Protein AF-A0A943JSL1-F1 (afdb_monomer)

Secondary structure (DSSP, 8-state):
------GGGS-S-PPBPPPB--BPP----EEEEEE----TT-----TTEEE-SSS--EEEEETTEEEEEEEEEEEGGGT---BPPPB--BPPP----PPP--PPP-----------

Nearest PDB structures (foldseek):
  3v6f-assembly4_H  TM=2.824E-01  e=6.959E+00  Mus musculus
  5ikc-assembly1_B  TM=2.446E-01  e=5.862E+00  Mus musculus
  2r0z-assembly1_H  TM=2.324E-01  e=4.663E+00  Mus musculus

Foldseek 3Di:
DDFDDDLQQAAQDKDWDDWDWAFPPLPWDKDKDWDDFDDPPDDADDQQKHWDPPDDFPWDQDPVGTTTITMIMGTNSSHPHDIHPIDTDIDHGRHNNDHRDPDDDDDDDDDDDDPD

Solvent-accessible surface area (backbone atoms only — not comparable to full-atom values): 7606 Å² total; per-residue (Å²): 134,89,84,77,90,50,56,48,53,29,54,65,48,61,49,76,45,81,68,46,62,53,67,59,74,89,67,76,51,68,48,76,47,87,37,74,70,75,58,98,86,62,82,78,67,59,72,34,36,37,77,50,83,81,66,78,66,52,74,45,75,55,101,89,48,78,45,40,48,45,38,39,31,38,34,39,55,68,60,67,72,62,66,45,74,74,44,65,56,61,51,69,63,60,28,69,50,43,82,77,85,77,77,67,94,80,83,91,78,90,84,84,83,86,90,127

Sequence (116 aa):
MSKTISQANLPNIKLTVDSFSLGRGNMDIIGIFPSGQKSDDYIQPSGAFAWRKDVAKLGFTNTQGSYTETSMLFTASKSWTGTTNSVSPQTNVLGNGQALDITPAYYTTHIWLRTS

Radius of gyration: 36.67 Å; Cα contacts (8 Å, |Δi|>4): 164; chains: 1; bounding box: 94×22×93 Å

pLDDT: mean 80.05, std 12.11, range [55.97, 96.38]

Mean predicted aligned error: 13.46 Å

Structure (mmCIF, N/CA/C/O backbone):
data_AF-A0A943JSL1-F1
#
_entry.id   AF-A0A943JSL1-F1
#
loop_
_atom_site.group_PDB
_atom_site.id
_atom_site.type_symbol
_atom_site.label_atom_id
_atom_site.label_alt_id
_atom_site.label_comp_id
_atom_site.label_asym_id
_atom_site.label_entity_id
_atom_site.label_seq_id
_atom_site.pdbx_PDB_ins_code
_atom_site.Cartn_x
_atom_site.Cartn_y
_atom_site.Cartn_z
_atom_site.occupancy
_atom_site.B_iso_or_equiv
_atom_site.auth_seq_id
_atom_site.auth_comp_id
_atom_site.auth_asym_id
_atom_site.auth_atom_id
_atom_site.pdbx_PDB_model_num
ATOM 1 N N . MET A 1 1 ? -10.750 9.178 39.490 1.00 69.38 1 MET A N 1
ATOM 2 C CA . MET A 1 1 ? -9.711 8.205 39.089 1.00 69.38 1 MET A CA 1
ATOM 3 C C . MET A 1 1 ? -9.783 8.089 37.572 1.00 69.38 1 MET A C 1
ATOM 5 O O . MET A 1 1 ? -10.857 7.767 37.081 1.00 69.38 1 MET A O 1
ATOM 9 N N . SER A 1 2 ? -8.739 8.462 36.827 1.00 81.44 2 SER A N 1
ATOM 10 C CA . SER A 1 2 ? -8.749 8.328 35.364 1.00 81.44 2 SER A CA 1
ATOM 11 C C . SER A 1 2 ? -8.416 6.887 34.978 1.00 81.44 2 SER A C 1
ATOM 13 O O . SER A 1 2 ? -7.490 6.290 35.524 1.00 81.44 2 SER A O 1
ATOM 15 N N . LYS A 1 3 ? -9.193 6.315 34.058 1.00 87.06 3 LYS A N 1
ATOM 16 C CA . LYS A 1 3 ? -8.874 5.042 33.407 1.00 87.06 3 LYS A CA 1
ATOM 17 C C . LYS A 1 3 ? -8.214 5.384 32.071 1.00 87.06 3 LYS A C 1
ATOM 19 O O . LYS A 1 3 ? -8.777 6.161 31.302 1.00 87.06 3 LYS A O 1
ATOM 24 N N . THR A 1 4 ? -7.029 4.842 31.817 1.00 90.81 4 THR A N 1
ATOM 25 C CA . THR A 1 4 ? -6.250 5.140 30.607 1.00 90.81 4 THR A CA 1
ATOM 26 C C . THR A 1 4 ? -6.187 3.905 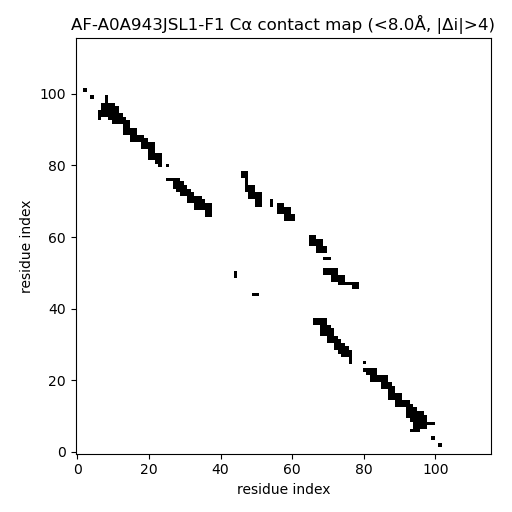29.726 1.00 90.81 4 THR A C 1
ATOM 28 O O . THR A 1 4 ? -5.920 2.808 30.213 1.00 90.81 4 THR A O 1
ATOM 31 N N . ILE A 1 5 ? -6.414 4.087 28.427 1.00 93.12 5 ILE A N 1
ATOM 32 C CA . ILE A 1 5 ? -6.208 3.033 27.434 1.00 93.12 5 ILE A CA 1
ATOM 33 C C . ILE A 1 5 ? -4.701 2.859 27.234 1.00 93.12 5 ILE A C 1
ATOM 35 O O . ILE A 1 5 ? -3.995 3.821 26.938 1.00 93.12 5 ILE A O 1
ATOM 39 N N . SER A 1 6 ? -4.218 1.629 27.389 1.00 93.94 6 SER A N 1
ATOM 40 C CA . SER A 1 6 ? -2.842 1.241 27.073 1.00 93.94 6 SER A CA 1
ATOM 41 C C . SER A 1 6 ? -2.805 0.328 25.849 1.00 93.94 6 SER A C 1
ATOM 43 O O . SER A 1 6 ? -3.833 -0.198 25.422 1.00 93.94 6 SER A O 1
ATOM 45 N N . GLN A 1 7 ? -1.613 0.084 25.303 1.00 93.12 7 GLN A N 1
ATOM 46 C CA . GLN A 1 7 ? -1.440 -0.822 24.167 1.00 93.12 7 GLN A CA 1
ATOM 47 C C . GLN A 1 7 ? -1.984 -2.236 24.441 1.00 93.12 7 GLN A C 1
ATOM 49 O O . GLN A 1 7 ? -2.540 -2.863 23.545 1.00 93.12 7 GLN A O 1
ATOM 54 N N . ALA A 1 8 ? -1.898 -2.727 25.682 1.00 94.12 8 ALA A N 1
ATOM 55 C CA . ALA A 1 8 ? -2.472 -4.019 26.062 1.00 94.12 8 ALA A CA 1
ATOM 56 C C . ALA A 1 8 ? -4.000 -4.069 25.844 1.00 94.12 8 ALA A C 1
ATOM 58 O O . ALA A 1 8 ? -4.572 -5.095 25.482 1.00 94.12 8 ALA A O 1
ATOM 59 N N 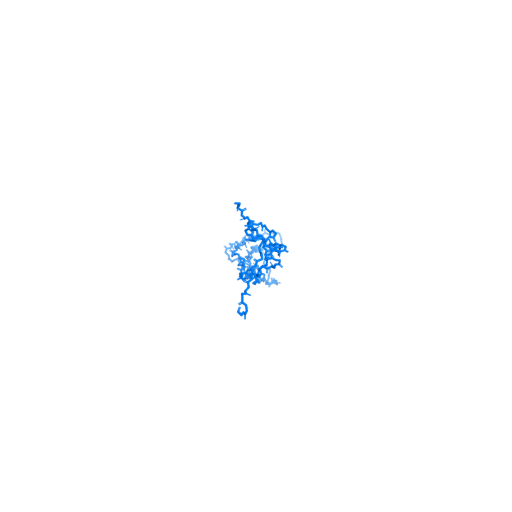. ASN A 1 9 ? -4.678 -2.931 25.977 1.00 94.75 9 ASN A N 1
ATOM 60 C CA . ASN A 1 9 ? -6.123 -2.855 25.789 1.00 94.75 9 ASN A CA 1
ATOM 61 C C . ASN A 1 9 ? -6.554 -2.815 24.319 1.00 94.75 9 ASN A C 1
ATOM 63 O O . ASN A 1 9 ? -7.750 -2.792 24.033 1.00 94.75 9 ASN A O 1
ATOM 67 N N . LEU A 1 10 ? -5.602 -2.807 23.382 1.00 93.38 10 LEU A N 1
ATOM 68 C CA . LEU A 1 10 ? -5.895 -2.851 21.957 1.00 93.38 10 LEU A CA 1
ATOM 69 C C . LEU A 1 10 ? -6.129 -4.296 21.479 1.00 93.38 10 LEU A C 1
ATOM 71 O O . LEU A 1 10 ? -5.574 -5.243 22.049 1.00 93.38 10 LEU A O 1
ATOM 75 N N . PRO A 1 11 ? -6.919 -4.485 20.407 1.00 92.88 11 PRO A N 1
ATOM 76 C CA . PRO A 1 11 ? -7.186 -5.800 19.839 1.00 92.88 11 PRO A CA 1
ATOM 77 C C . PRO A 1 11 ? -5.920 -6.581 19.457 1.00 92.88 11 PRO A C 1
ATOM 79 O O . PRO A 1 11 ? -4.980 -6.038 18.874 1.00 92.88 11 PRO A O 1
ATOM 82 N N . ASN A 1 12 ? -5.937 -7.894 19.696 1.00 93.69 12 ASN A N 1
ATOM 83 C CA . ASN A 1 12 ? -4.914 -8.822 19.207 1.00 93.69 12 ASN A CA 1
ATOM 84 C C . ASN A 1 12 ? -5.230 -9.270 17.764 1.00 93.69 12 ASN A C 1
ATOM 86 O O . ASN A 1 12 ? -5.373 -10.456 17.477 1.00 93.69 12 ASN A O 1
ATOM 90 N N . ILE A 1 13 ? -5.426 -8.305 16.864 1.00 92.00 13 ILE A N 1
ATOM 91 C CA . ILE A 1 13 ? -5.652 -8.562 15.438 1.00 92.00 13 ILE A CA 1
ATOM 92 C C . ILE A 1 13 ? -4.711 -7.705 14.599 1.00 92.00 13 ILE A C 1
ATOM 94 O O . ILE A 1 13 ? -4.362 -6.584 14.976 1.00 92.00 13 ILE A O 1
ATOM 98 N N . LYS A 1 14 ? -4.301 -8.242 13.450 1.00 92.38 14 LYS A N 1
ATOM 99 C CA . LYS A 1 14 ? -3.629 -7.460 12.413 1.00 92.38 14 LYS A CA 1
ATOM 100 C C . LYS A 1 14 ? -4.684 -6.737 11.594 1.00 92.38 14 LYS A C 1
ATOM 102 O O . LYS A 1 14 ? -5.674 -7.348 11.194 1.00 92.38 14 LYS A O 1
ATOM 107 N N . LEU A 1 15 ? -4.459 -5.459 11.325 1.00 89.50 15 LEU A N 1
ATOM 108 C CA . LEU A 1 15 ? -5.281 -4.710 10.388 1.00 89.50 15 LEU A CA 1
ATOM 109 C C . LEU A 1 15 ? -4.655 -4.808 9.002 1.00 89.50 15 LEU A C 1
ATOM 111 O O . LEU A 1 15 ? -3.447 -4.623 8.842 1.00 89.50 15 LEU A O 1
ATOM 115 N N . THR A 1 16 ? -5.481 -5.116 8.008 1.00 90.06 16 THR A N 1
ATOM 116 C CA . THR A 1 16 ? -5.075 -5.034 6.604 1.00 90.06 16 THR A CA 1
ATOM 117 C C . THR A 1 16 ? -5.177 -3.577 6.183 1.00 90.06 16 THR A C 1
ATOM 119 O O . THR A 1 16 ? -6.215 -2.952 6.388 1.00 90.06 16 THR A O 1
ATOM 122 N N . VAL A 1 17 ? -4.089 -3.033 5.651 1.00 86.50 17 VAL A N 1
ATOM 123 C CA . VAL A 1 17 ? -4.067 -1.686 5.081 1.00 86.50 17 VAL A CA 1
ATOM 124 C C . VAL A 1 17 ? -4.536 -1.777 3.636 1.00 86.50 17 VAL A C 1
ATOM 126 O O . VAL A 1 17 ? -4.289 -2.786 2.968 1.00 86.50 17 VAL A O 1
ATOM 129 N N . ASP A 1 18 ? -5.194 -0.723 3.158 1.00 89.81 18 ASP A N 1
ATOM 130 C CA . ASP A 1 18 ? -5.612 -0.628 1.765 1.00 89.81 18 ASP A CA 1
ATOM 131 C C . ASP A 1 18 ? -4.448 -0.935 0.827 1.00 89.81 18 ASP A C 1
ATOM 133 O O . ASP A 1 18 ? -3.319 -0.457 0.996 1.00 89.81 18 ASP A O 1
ATOM 137 N N . SER A 1 19 ? -4.735 -1.771 -0.166 1.00 87.00 19 SER A N 1
ATOM 138 C CA . SER A 1 19 ? -3.734 -2.158 -1.141 1.00 87.00 19 SER A CA 1
ATOM 139 C C . SER A 1 19 ? -3.310 -0.941 -1.948 1.00 87.00 19 SER A C 1
ATOM 141 O O . SER A 1 19 ? -4.156 -0.230 -2.494 1.00 87.00 19 SER A O 1
ATOM 143 N N . PHE A 1 20 ? -2.008 -0.752 -2.102 1.00 84.75 20 PHE A N 1
ATOM 144 C CA . PHE A 1 20 ? -1.464 0.242 -3.013 1.00 84.75 20 PHE A CA 1
ATOM 145 C C . PHE A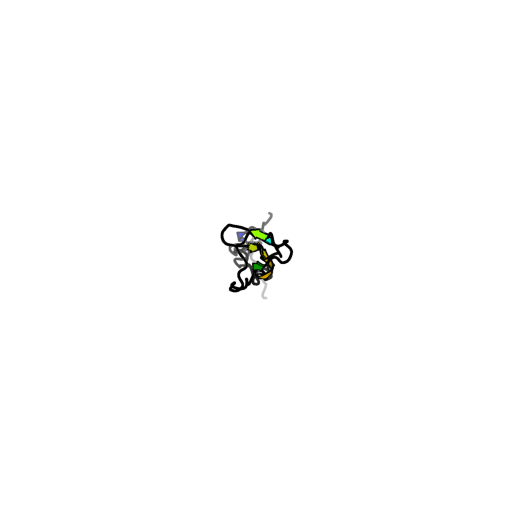 1 20 ? -0.467 -0.413 -3.958 1.00 84.75 20 PHE A C 1
ATOM 147 O O . PHE A 1 20 ? 0.149 -1.440 -3.661 1.00 84.75 20 PHE A O 1
ATOM 154 N N . SER A 1 21 ? -0.316 0.187 -5.132 1.00 81.94 21 SER A N 1
ATOM 155 C CA . SER A 1 21 ? 0.712 -0.208 -6.082 1.00 81.94 21 SER A CA 1
ATOM 156 C C . SER A 1 21 ? 1.849 0.799 -6.015 1.00 81.94 21 SER A C 1
ATOM 158 O O . SER A 1 21 ? 1.632 2.006 -6.124 1.00 81.94 21 SER A O 1
ATOM 160 N N . LEU A 1 22 ? 3.071 0.308 -5.821 1.00 73.31 22 LEU A N 1
ATOM 161 C CA . LEU A 1 22 ? 4.257 1.141 -5.956 1.00 73.31 22 LEU A CA 1
ATOM 162 C C . LEU A 1 22 ? 4.640 1.169 -7.437 1.00 73.31 22 LEU A C 1
ATOM 164 O O . LEU A 1 22 ? 5.081 0.170 -8.013 1.00 73.31 22 LEU A O 1
ATOM 168 N N . GLY A 1 23 ? 4.472 2.321 -8.076 1.00 71.56 23 GLY A N 1
ATOM 169 C CA . GLY A 1 23 ? 5.084 2.559 -9.376 1.00 71.56 23 GLY A CA 1
ATOM 170 C C . GLY A 1 23 ? 6.602 2.593 -9.221 1.00 71.56 23 GLY A C 1
ATOM 171 O O . GLY A 1 23 ? 7.120 3.298 -8.355 1.00 71.56 23 GLY A O 1
ATOM 172 N N . ARG A 1 24 ? 7.335 1.858 -10.064 1.00 66.12 24 ARG A N 1
ATOM 173 C CA . ARG A 1 24 ? 8.742 2.202 -10.286 1.00 66.12 24 ARG A CA 1
ATOM 174 C C . ARG A 1 24 ? 8.706 3.516 -11.060 1.00 66.12 24 ARG A C 1
ATOM 176 O O . ARG A 1 24 ? 8.098 3.558 -12.128 1.00 66.12 24 ARG A O 1
ATOM 183 N N . GLY A 1 25 ? 9.272 4.587 -10.505 1.00 63.09 25 GLY A N 1
ATOM 184 C CA . GLY A 1 25 ? 9.426 5.833 -11.256 1.00 63.09 25 GLY A CA 1
ATOM 185 C C . GLY A 1 25 ? 10.119 5.552 -12.592 1.00 63.09 25 GLY A C 1
ATOM 186 O O . GLY A 1 25 ? 10.922 4.621 -12.697 1.00 63.09 25 GLY A O 1
ATOM 187 N N . ASN A 1 26 ? 9.804 6.333 -13.620 1.00 64.38 26 ASN A N 1
ATOM 188 C CA . ASN A 1 26 ? 10.483 6.287 -14.911 1.00 64.38 26 ASN A CA 1
ATOM 189 C C . ASN A 1 26 ? 11.893 6.882 -14.774 1.00 64.38 26 ASN A C 1
ATOM 191 O O . ASN A 1 26 ? 12.164 7.996 -15.212 1.00 64.38 26 ASN A O 1
ATOM 195 N N . MET A 1 27 ? 12.802 6.153 -14.130 1.00 66.06 27 MET A N 1
ATOM 196 C CA . MET A 1 27 ? 14.203 6.547 -14.116 1.00 66.06 27 MET A CA 1
ATOM 197 C C . MET A 1 27 ? 14.797 6.250 -15.491 1.00 66.06 27 MET A C 1
ATOM 199 O O . MET A 1 27 ? 15.033 5.092 -15.841 1.00 66.06 27 MET A O 1
ATOM 203 N N . ASP A 1 28 ? 15.020 7.298 -16.280 1.00 77.06 28 ASP A N 1
ATOM 204 C CA . ASP A 1 28 ? 15.649 7.163 -17.587 1.00 77.06 28 ASP A CA 1
ATOM 205 C C . ASP A 1 28 ? 17.169 7.074 -17.421 1.00 77.06 28 ASP A C 1
ATOM 207 O O . ASP A 1 28 ? 17.892 8.069 -17.427 1.00 77.06 28 ASP A O 1
ATOM 211 N N . ILE A 1 29 ? 17.657 5.854 -17.192 1.00 82.62 29 ILE A N 1
ATOM 212 C CA . ILE A 1 29 ? 19.093 5.580 -17.187 1.00 82.62 29 ILE A CA 1
ATOM 213 C C . ILE A 1 29 ? 19.535 5.450 -18.642 1.00 82.62 29 ILE A C 1
ATOM 215 O O . ILE A 1 29 ? 19.250 4.449 -19.310 1.00 82.62 29 ILE A O 1
ATOM 219 N N . ILE A 1 30 ? 20.239 6.472 -19.115 1.00 87.06 30 ILE A N 1
ATOM 220 C CA . ILE A 1 30 ? 20.825 6.518 -20.451 1.00 87.06 30 ILE A CA 1
ATOM 221 C C . ILE A 1 30 ? 22.346 6.464 -20.367 1.00 87.06 30 ILE A C 1
ATOM 223 O O . ILE A 1 30 ? 22.963 7.028 -19.465 1.00 87.06 30 ILE A O 1
ATOM 227 N N . GLY A 1 31 ? 22.961 5.781 -21.324 1.00 86.94 31 GLY A N 1
ATOM 228 C CA . GLY A 1 31 ? 24.408 5.665 -21.415 1.00 86.94 31 GLY A CA 1
ATOM 229 C C . GLY A 1 31 ? 24.853 5.550 -22.859 1.00 86.94 31 GLY A C 1
ATOM 230 O O . GLY A 1 31 ? 24.140 5.007 -23.700 1.00 86.94 31 GLY A O 1
ATOM 231 N N . ILE A 1 32 ? 26.040 6.066 -23.151 1.00 86.19 32 ILE A N 1
ATOM 232 C CA . ILE A 1 32 ? 26.687 5.897 -24.448 1.00 86.19 32 ILE A CA 1
ATOM 233 C C . ILE A 1 32 ? 28.082 5.366 -24.176 1.00 86.19 32 ILE A C 1
ATOM 235 O O . ILE A 1 32 ? 28.825 5.959 -23.395 1.00 86.19 32 ILE A O 1
ATOM 239 N N . PHE A 1 33 ? 28.442 4.275 -24.838 1.00 81.19 33 PHE A N 1
ATOM 240 C CA . PHE A 1 33 ? 29.801 3.756 -24.805 1.00 81.19 33 PHE A CA 1
ATOM 241 C C . PHE A 1 33 ? 30.302 3.497 -26.228 1.00 81.19 33 PHE A C 1
ATOM 243 O O . PHE A 1 33 ? 29.509 3.152 -27.117 1.00 81.19 33 PHE A O 1
ATOM 250 N N . PRO A 1 34 ? 31.604 3.718 -26.477 1.00 76.06 34 PRO A N 1
ATOM 251 C CA . PRO A 1 34 ? 32.209 3.376 -27.751 1.00 76.06 34 PRO A CA 1
ATOM 252 C C . PRO A 1 34 ? 32.091 1.868 -27.963 1.00 76.06 34 PRO A C 1
ATOM 254 O O . PRO A 1 34 ? 32.272 1.070 -27.044 1.00 76.06 34 PRO A O 1
ATOM 257 N N . SER A 1 35 ? 31.759 1.485 -29.183 1.00 68.25 35 SER A N 1
ATOM 258 C CA . SER A 1 35 ? 31.657 0.091 -29.596 1.00 68.25 35 SER A CA 1
ATOM 259 C C . SER A 1 35 ? 32.480 -0.099 -30.858 1.00 68.25 35 SER A C 1
ATOM 261 O O . SER A 1 35 ? 32.603 0.820 -31.664 1.00 68.25 35 SER A O 1
ATOM 263 N N . GLY A 1 36 ? 33.064 -1.285 -31.012 1.00 65.81 36 GLY A N 1
ATOM 264 C CA . GLY A 1 36 ? 33.915 -1.598 -32.157 1.00 65.81 36 GLY A CA 1
ATOM 265 C C . GLY A 1 36 ? 33.193 -1.532 -33.509 1.00 65.81 36 GLY A C 1
ATOM 266 O O . GLY A 1 36 ? 32.001 -1.238 -33.600 1.00 65.81 36 GLY A O 1
ATOM 267 N N . GLN A 1 37 ? 33.963 -1.810 -34.562 1.00 60.59 37 GLN A N 1
ATOM 268 C CA . GLN A 1 37 ? 33.574 -1.731 -35.972 1.00 60.59 37 GLN A CA 1
ATOM 269 C C . GLN A 1 37 ? 32.137 -2.197 -36.261 1.00 60.59 37 GLN A C 1
ATOM 271 O O . GLN A 1 37 ? 31.725 -3.291 -35.874 1.00 60.59 37 GLN A O 1
ATOM 276 N N . LYS A 1 38 ? 31.401 -1.397 -37.040 1.00 59.62 38 LYS A N 1
ATOM 277 C CA . LYS A 1 38 ? 30.162 -1.840 -37.688 1.00 59.62 38 LYS A CA 1
ATOM 278 C C . LYS A 1 38 ? 30.526 -2.672 -38.928 1.00 59.62 38 LYS A C 1
ATOM 280 O O . LYS A 1 38 ? 30.740 -2.092 -39.989 1.00 59.62 38 LYS A O 1
ATOM 285 N N . SER A 1 39 ? 30.627 -3.994 -38.801 1.00 57.12 39 SER A N 1
ATOM 286 C CA . SER A 1 39 ? 30.653 -4.910 -39.954 1.00 57.12 39 SER A CA 1
ATOM 287 C C . SER A 1 39 ? 29.226 -5.282 -40.387 1.00 57.12 39 SER A C 1
ATOM 289 O O . SER A 1 39 ? 28.285 -5.163 -39.600 1.00 57.12 39 SER A O 1
ATOM 291 N N . ASP A 1 40 ? 29.048 -5.704 -41.642 1.00 58.56 40 ASP A N 1
ATOM 292 C CA . ASP A 1 40 ? 27.731 -6.051 -42.207 1.00 58.56 40 ASP A CA 1
ATOM 293 C C . ASP A 1 40 ? 27.114 -7.338 -41.603 1.00 58.56 40 ASP A C 1
ATOM 295 O O . ASP A 1 40 ? 25.910 -7.547 -41.720 1.00 58.56 40 ASP A O 1
ATOM 299 N N . ASP A 1 41 ? 27.897 -8.126 -40.852 1.00 60.00 41 ASP A N 1
ATOM 300 C CA . ASP A 1 41 ? 27.489 -9.374 -40.172 1.00 60.00 41 ASP A CA 1
ATOM 301 C C . ASP A 1 41 ? 27.072 -9.190 -38.690 1.00 60.00 41 ASP A C 1
ATOM 303 O O . ASP A 1 41 ? 27.145 -10.114 -37.876 1.00 60.00 41 ASP A O 1
ATOM 307 N N . TYR A 1 42 ? 26.669 -7.985 -38.278 1.00 66.31 42 TYR A N 1
ATOM 308 C CA . TYR A 1 42 ? 26.502 -7.672 -36.854 1.00 66.31 42 TYR A CA 1
ATOM 309 C C . TYR A 1 42 ? 25.161 -8.135 -36.238 1.00 66.31 42 TYR A C 1
ATOM 311 O O . TYR A 1 42 ? 24.080 -7.894 -36.780 1.00 66.31 42 TYR A O 1
ATOM 319 N N . ILE A 1 43 ? 25.223 -8.707 -35.026 1.00 71.31 43 ILE A N 1
ATOM 320 C 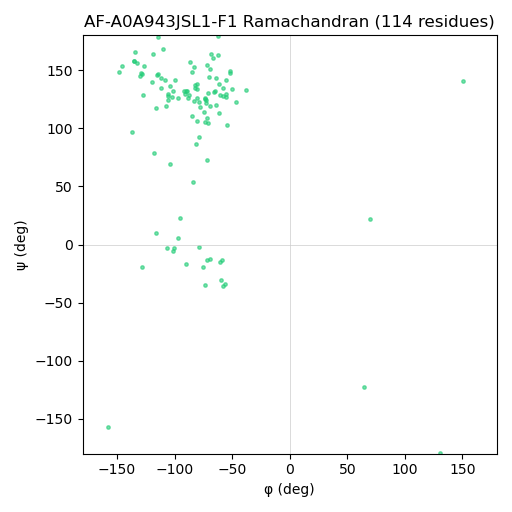CA . ILE A 1 43 ? 24.060 -9.069 -34.191 1.00 71.31 43 ILE A CA 1
ATOM 321 C C . ILE A 1 43 ? 23.255 -7.811 -33.837 1.00 71.31 43 ILE A C 1
ATOM 323 O O . ILE A 1 43 ? 23.723 -6.958 -33.087 1.00 71.31 43 ILE A O 1
ATOM 327 N N . GLN A 1 44 ? 22.023 -7.683 -34.333 1.00 79.25 44 GLN A N 1
ATOM 328 C CA . GLN A 1 44 ? 21.208 -6.496 -34.054 1.00 79.25 44 GLN A CA 1
ATOM 329 C C . GLN A 1 44 ? 21.004 -6.297 -32.537 1.00 79.25 44 GLN A C 1
ATOM 331 O O . GLN A 1 44 ? 20.578 -7.234 -31.853 1.00 79.25 44 GLN A O 1
ATOM 336 N N . PRO A 1 45 ? 21.290 -5.095 -31.992 1.00 80.31 45 PRO A N 1
ATOM 337 C CA . PRO A 1 45 ? 21.070 -4.828 -30.580 1.00 80.31 45 PRO A CA 1
ATOM 338 C C . PRO A 1 45 ? 19.573 -4.920 -30.266 1.00 80.31 45 PRO A C 1
ATOM 340 O O . PRO A 1 45 ? 18.729 -4.529 -31.074 1.00 80.31 45 PRO A O 1
ATOM 343 N N . SER A 1 46 ? 19.250 -5.449 -29.089 1.00 84.25 46 SER A N 1
ATOM 344 C CA . SER A 1 46 ? 17.876 -5.669 -28.636 1.00 84.25 46 SER A CA 1
ATOM 345 C C . SER A 1 46 ? 17.680 -5.194 -27.192 1.00 84.25 46 SER A C 1
ATOM 347 O O . SER A 1 46 ? 18.639 -4.901 -26.470 1.00 84.25 46 SER A O 1
ATOM 349 N N . GLY A 1 47 ? 16.418 -5.075 -26.770 1.00 86.69 47 GLY A N 1
ATOM 350 C CA . GLY A 1 47 ? 16.061 -4.601 -25.433 1.00 86.69 47 GLY A CA 1
ATOM 351 C C . GLY A 1 47 ? 16.484 -3.148 -25.191 1.00 86.69 47 GLY A C 1
ATOM 352 O O . GLY A 1 47 ? 16.084 -2.245 -25.924 1.00 86.69 47 GLY A O 1
ATOM 353 N N . ALA A 1 48 ? 17.292 -2.921 -24.151 1.00 86.69 48 ALA A N 1
ATOM 354 C CA . ALA A 1 48 ? 17.777 -1.592 -23.768 1.00 86.69 48 ALA A CA 1
ATOM 355 C C . ALA A 1 48 ? 18.823 -1.000 -24.726 1.00 86.69 48 ALA A C 1
ATOM 357 O O . ALA A 1 48 ? 19.146 0.183 -24.618 1.00 86.69 48 ALA A O 1
ATOM 358 N N . PHE A 1 49 ? 19.391 -1.803 -25.627 1.00 86.56 49 PHE A N 1
ATOM 359 C CA . PHE A 1 49 ? 20.510 -1.392 -26.467 1.00 86.56 49 PHE A CA 1
ATOM 360 C C . PHE A 1 49 ? 20.045 -0.997 -27.867 1.00 86.56 49 PHE A C 1
ATOM 362 O O . PHE A 1 49 ? 19.167 -1.625 -28.456 1.00 86.56 49 PHE A O 1
ATOM 369 N N . ALA A 1 50 ? 20.659 0.041 -28.424 1.00 85.62 50 ALA A N 1
ATOM 370 C CA . ALA A 1 50 ? 20.451 0.467 -29.799 1.00 85.62 50 ALA A CA 1
ATOM 371 C C . ALA A 1 50 ? 21.744 1.024 -30.391 1.00 85.62 50 ALA A C 1
ATOM 373 O O . ALA A 1 50 ? 22.586 1.576 -29.687 1.00 85.62 50 ALA A O 1
ATOM 374 N N . TRP A 1 51 ? 21.874 0.945 -31.710 1.00 82.75 51 TRP A N 1
ATOM 375 C CA . TRP A 1 51 ? 22.924 1.675 -32.403 1.00 82.75 51 TRP A CA 1
ATOM 376 C C . TRP A 1 51 ? 22.634 3.169 -32.408 1.00 82.75 51 TRP A C 1
ATOM 378 O O . TRP A 1 51 ? 21.531 3.591 -32.774 1.00 82.75 51 TRP A O 1
ATOM 388 N N . ARG A 1 52 ? 23.624 3.978 -32.030 1.00 78.56 52 ARG A N 1
ATOM 389 C CA . ARG A 1 52 ? 23.497 5.432 -32.083 1.00 78.56 52 ARG A CA 1
ATOM 390 C C . ARG A 1 52 ? 23.553 5.894 -33.540 1.00 78.56 52 ARG A C 1
ATOM 392 O O . ARG A 1 52 ? 24.500 5.584 -34.258 1.00 78.56 52 ARG A O 1
ATOM 399 N N . LYS A 1 53 ? 22.52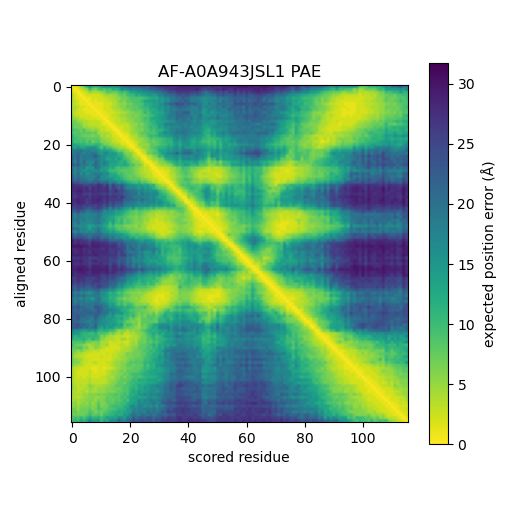8 6.632 -33.973 1.00 72.50 53 LYS A N 1
ATOM 400 C CA . LYS A 1 53 ? 22.369 7.083 -35.368 1.00 72.50 53 LYS A CA 1
ATOM 401 C C . LYS A 1 53 ? 23.017 8.446 -35.647 1.00 72.50 53 LYS A C 1
ATOM 403 O O . LYS A 1 53 ? 23.272 8.753 -36.805 1.00 72.50 53 LYS A O 1
ATOM 408 N N . ASP A 1 54 ? 23.329 9.202 -34.591 1.00 65.06 54 ASP A N 1
ATOM 409 C CA . ASP A 1 54 ? 23.649 10.638 -34.683 1.00 65.06 54 ASP A CA 1
ATOM 410 C C . ASP A 1 54 ? 25.136 10.973 -34.494 1.00 65.06 54 ASP A C 1
ATOM 412 O O . ASP A 1 54 ? 25.529 12.133 -34.585 1.00 65.06 54 ASP A O 1
ATOM 416 N N . VAL A 1 55 ? 25.989 9.985 -34.205 1.00 59.12 55 VAL A N 1
ATOM 417 C CA . VAL A 1 55 ? 27.439 10.214 -34.236 1.00 59.12 55 VAL A CA 1
ATOM 418 C C . VAL A 1 55 ? 27.895 10.190 -35.684 1.00 59.12 55 VAL A C 1
ATOM 420 O O . VAL A 1 55 ? 27.698 9.193 -36.384 1.00 59.12 55 VAL A O 1
ATOM 423 N N . ALA A 1 56 ? 28.522 11.286 -36.119 1.00 55.97 56 ALA A N 1
ATOM 424 C CA . ALA A 1 56 ? 29.320 11.289 -37.331 1.00 55.97 56 ALA A CA 1
ATOM 425 C C . ALA A 1 56 ? 30.227 10.056 -37.287 1.00 55.97 56 ALA A C 1
ATOM 427 O O . ALA A 1 56 ? 30.953 9.850 -36.314 1.00 55.97 56 ALA A O 1
ATOM 428 N N . LYS A 1 57 ? 30.119 9.210 -38.310 1.00 61.00 57 LYS A N 1
ATOM 429 C CA . LYS A 1 57 ? 31.003 8.068 -38.507 1.00 61.00 57 LYS A CA 1
ATOM 430 C C . LYS A 1 57 ? 32.431 8.605 -38.498 1.00 61.00 57 LYS A C 1
ATOM 432 O O . LYS A 1 57 ? 32.847 9.228 -39.472 1.00 61.00 57 LYS A O 1
ATOM 437 N N . LEU A 1 58 ? 33.154 8.427 -37.396 1.00 57.12 58 LEU A N 1
ATOM 438 C CA . LEU A 1 58 ? 34.573 8.741 -37.369 1.00 57.12 58 LEU A CA 1
ATOM 439 C C . LEU A 1 58 ? 35.239 7.662 -38.220 1.00 57.12 58 LEU A C 1
ATOM 441 O O . LEU A 1 58 ? 35.270 6.486 -37.856 1.00 57.12 58 LEU A O 1
ATOM 445 N N . GLY A 1 59 ? 35.619 8.056 -39.434 1.00 59.59 59 GLY A N 1
ATOM 446 C CA . GLY A 1 59 ? 36.353 7.203 -40.350 1.00 59.59 59 GLY A CA 1
ATOM 447 C C . GLY A 1 59 ? 37.786 7.105 -39.860 1.00 59.59 59 GLY A C 1
ATOM 448 O O . GLY A 1 59 ? 38.506 8.102 -39.859 1.00 59.59 59 GLY A O 1
ATOM 449 N N . PHE A 1 60 ? 38.190 5.914 -39.442 1.00 62.03 60 PHE A N 1
ATOM 450 C CA . PHE A 1 60 ? 39.569 5.623 -39.089 1.00 62.03 60 PHE A CA 1
ATOM 451 C C . PHE A 1 60 ? 40.198 4.812 -40.213 1.00 62.03 60 PHE A C 1
ATOM 453 O O . PHE A 1 60 ? 39.592 3.873 -40.731 1.00 62.03 60 PHE A O 1
ATOM 460 N N . THR A 1 61 ? 41.424 5.167 -40.579 1.00 60.16 61 THR A N 1
ATOM 461 C CA . THR A 1 61 ? 42.230 4.398 -41.527 1.00 60.16 61 THR A CA 1
ATOM 462 C C . THR A 1 61 ? 43.443 3.883 -40.775 1.00 60.16 61 THR A C 1
ATOM 464 O O . THR A 1 61 ? 44.240 4.673 -40.271 1.00 60.16 61 THR A O 1
ATOM 467 N N . ASN A 1 62 ? 43.574 2.565 -40.671 1.00 66.06 62 ASN A N 1
ATOM 468 C CA . ASN A 1 62 ? 44.801 1.926 -40.207 1.00 66.06 62 ASN A CA 1
ATOM 469 C C . ASN A 1 62 ? 45.415 1.108 -41.354 1.00 66.06 62 ASN A C 1
ATOM 471 O O . ASN A 1 62 ? 44.856 1.022 -42.448 1.00 66.06 62 ASN A O 1
ATOM 475 N N . THR A 1 63 ? 46.565 0.482 -41.107 1.00 70.88 63 THR A N 1
ATOM 476 C CA . THR A 1 63 ? 47.287 -0.343 -42.092 1.00 70.88 63 THR A CA 1
ATOM 477 C C . THR A 1 63 ? 46.465 -1.533 -42.624 1.00 70.88 63 THR A C 1
ATOM 479 O O . THR A 1 63 ? 46.847 -2.137 -43.620 1.00 70.88 63 THR A O 1
ATOM 482 N N . GLN A 1 64 ? 45.340 -1.871 -41.983 1.00 67.50 64 GLN A N 1
ATOM 483 C CA . GLN A 1 64 ? 44.428 -2.966 -42.330 1.00 67.50 64 GLN A CA 1
ATOM 484 C C . GLN A 1 64 ? 43.164 -2.518 -43.085 1.00 67.50 64 GLN A C 1
ATOM 486 O O . GLN A 1 64 ? 42.390 -3.374 -43.509 1.00 67.50 64 GLN A O 1
ATOM 491 N N . GLY A 1 65 ? 42.963 -1.212 -43.298 1.00 66.00 65 GLY A N 1
ATOM 492 C CA . GLY A 1 65 ? 41.854 -0.660 -44.081 1.00 66.00 65 GLY A CA 1
ATOM 493 C C . GLY A 1 65 ? 41.099 0.472 -43.379 1.00 66.00 65 GLY A C 1
ATOM 494 O O . GLY A 1 65 ? 41.435 0.893 -42.269 1.00 66.00 65 GLY A O 1
ATOM 495 N N . SER A 1 66 ? 40.067 0.988 -44.050 1.00 67.94 66 SER A N 1
ATOM 496 C CA . SER A 1 66 ? 39.170 2.005 -43.493 1.00 67.94 66 SER A CA 1
ATOM 497 C C . SER A 1 66 ? 38.008 1.354 -42.754 1.00 67.94 66 SER A C 1
ATOM 499 O O . SER A 1 66 ? 37.339 0.474 -43.291 1.00 67.94 66 SER A O 1
ATOM 501 N N . TYR A 1 67 ? 37.723 1.826 -41.544 1.00 66.69 67 TYR A N 1
ATOM 502 C CA . TYR A 1 67 ? 36.561 1.400 -40.779 1.00 66.69 67 TYR A CA 1
ATOM 503 C C . TYR A 1 67 ? 35.833 2.574 -40.141 1.00 66.69 67 TYR A C 1
ATOM 505 O O . TYR A 1 67 ? 36.369 3.662 -39.949 1.00 66.69 67 TYR A O 1
ATOM 513 N N . THR A 1 68 ? 34.561 2.336 -39.839 1.00 68.00 68 THR A N 1
ATOM 514 C CA . THR A 1 68 ? 33.707 3.264 -39.107 1.00 68.00 68 THR A CA 1
ATOM 515 C C . THR A 1 68 ? 33.515 2.738 -37.695 1.00 68.00 68 THR A C 1
ATOM 517 O O . THR A 1 68 ? 33.004 1.627 -37.520 1.00 68.00 68 THR A O 1
ATOM 520 N N . GLU A 1 69 ? 33.850 3.550 -36.698 1.00 68.75 69 GLU A N 1
ATOM 521 C CA . GLU A 1 69 ? 33.383 3.304 -35.337 1.00 68.75 69 GLU A CA 1
ATOM 522 C C . GLU A 1 69 ? 31.948 3.798 -35.174 1.00 68.75 69 GLU A C 1
ATOM 524 O O . GLU A 1 69 ? 31.553 4.857 -35.673 1.00 68.75 69 GLU A O 1
ATOM 529 N N . THR A 1 70 ? 31.146 3.000 -34.481 1.00 73.25 70 THR A N 1
ATOM 530 C CA . THR A 1 70 ? 29.805 3.382 -34.048 1.00 73.25 70 THR A CA 1
ATOM 531 C C . THR A 1 70 ? 29.762 3.348 -32.524 1.00 73.25 70 THR A C 1
ATOM 533 O O . THR A 1 70 ? 30.650 2.798 -31.881 1.00 73.25 70 THR A O 1
ATOM 536 N N . SER A 1 71 ? 28.756 3.965 -31.916 1.00 78.94 71 SER A N 1
ATOM 537 C CA . SER A 1 71 ? 28.566 3.880 -30.465 1.00 78.94 71 SER A CA 1
ATOM 538 C C . SER A 1 71 ? 27.273 3.151 -30.156 1.00 78.94 71 SER A C 1
ATOM 540 O O . SER A 1 71 ? 26.279 3.267 -30.884 1.00 78.94 71 SER A O 1
ATOM 542 N N . MET A 1 72 ? 27.287 2.411 -29.055 1.00 84.06 72 MET A N 1
ATOM 543 C CA . MET A 1 72 ? 26.090 1.796 -28.512 1.00 84.06 72 MET A CA 1
ATOM 544 C C . MET A 1 72 ? 25.404 2.788 -27.583 1.00 84.06 72 MET A C 1
ATOM 546 O O . MET A 1 72 ? 26.018 3.364 -26.684 1.00 84.06 72 MET A O 1
ATOM 550 N N . LEU A 1 73 ? 24.112 2.981 -27.821 1.00 87.56 73 LEU A N 1
ATOM 551 C CA . LEU A 1 73 ? 23.200 3.654 -26.916 1.00 87.56 73 LEU A CA 1
ATOM 552 C C . LEU A 1 73 ? 22.580 2.606 -25.993 1.00 87.56 73 LEU A C 1
ATOM 554 O O . LEU A 1 73 ? 22.030 1.605 -26.453 1.00 87.56 73 LEU A O 1
ATOM 558 N N . PHE A 1 74 ? 22.626 2.876 -24.699 1.00 88.06 74 PHE A N 1
ATOM 559 C CA . PHE A 1 74 ? 21.855 2.193 -23.678 1.00 88.06 74 PHE A CA 1
ATOM 560 C C . PHE A 1 74 ? 20.726 3.114 -23.216 1.00 88.06 74 PHE A C 1
ATOM 562 O O . PHE A 1 74 ? 20.955 4.278 -22.885 1.00 88.06 74 PHE A O 1
ATOM 569 N N . THR A 1 75 ? 19.508 2.590 -23.199 1.00 88.69 75 THR A N 1
ATOM 570 C CA . THR A 1 75 ? 18.312 3.274 -22.713 1.00 88.69 75 THR A CA 1
ATOM 571 C C . THR A 1 75 ? 17.514 2.283 -21.879 1.00 88.69 75 THR A C 1
ATOM 573 O O . THR A 1 75 ? 16.755 1.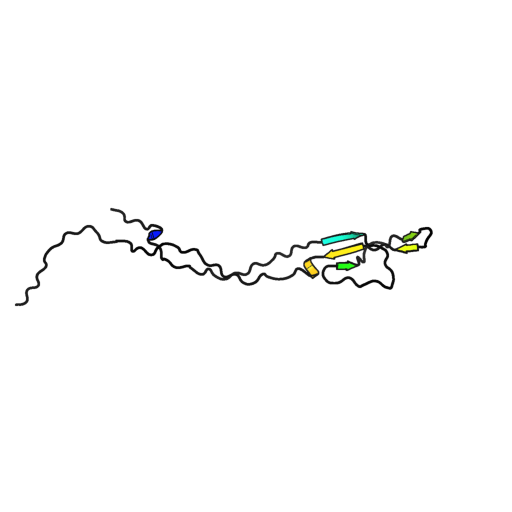474 -22.418 1.00 88.69 75 THR A O 1
ATOM 576 N N . ALA A 1 76 ? 17.696 2.327 -20.558 1.00 81.19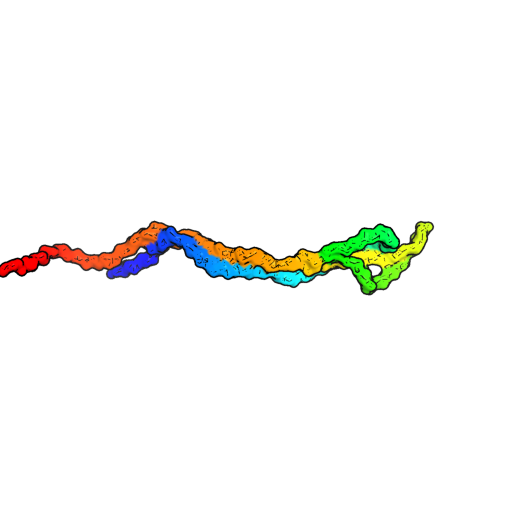 76 ALA A N 1
ATOM 577 C CA . ALA A 1 76 ? 17.063 1.385 -19.639 1.00 81.19 76 ALA A CA 1
ATOM 578 C C . ALA A 1 76 ? 15.535 1.411 -19.740 1.00 81.19 76 ALA A C 1
ATOM 580 O O . ALA A 1 76 ? 14.905 0.360 -19.674 1.00 81.19 76 ALA A O 1
ATOM 581 N N . SER A 1 77 ? 14.939 2.583 -19.974 1.00 76.00 77 SER A N 1
ATOM 582 C CA . SER A 1 77 ? 13.488 2.759 -20.109 1.00 76.00 77 SER A CA 1
ATOM 583 C C . SER A 1 77 ? 12.863 1.967 -21.268 1.00 76.00 77 SER A C 1
ATOM 585 O O . SER A 1 77 ? 11.656 1.762 -21.267 1.00 76.00 77 SER A O 1
ATOM 587 N N . LYS A 1 78 ? 13.649 1.443 -22.222 1.00 74.12 78 LYS A N 1
ATOM 588 C CA . LYS A 1 78 ? 13.148 0.536 -23.276 1.00 74.12 78 LYS A CA 1
ATOM 589 C C . LYS A 1 78 ? 12.875 -0.892 -22.795 1.00 74.12 78 LYS A C 1
ATOM 591 O O . LYS A 1 78 ? 12.164 -1.627 -23.468 1.00 74.12 78 LYS A O 1
ATOM 596 N N . SER A 1 79 ? 13.444 -1.300 -21.663 1.00 67.25 79 SER A N 1
ATOM 597 C CA . SER A 1 79 ? 13.276 -2.650 -21.097 1.00 67.25 79 SER A CA 1
ATOM 598 C C . SER A 1 79 ? 12.840 -2.647 -19.633 1.00 67.25 79 SER A C 1
ATOM 600 O O . SER A 1 79 ? 12.345 -3.649 -19.129 1.00 67.25 79 SER A O 1
ATOM 602 N N . TRP A 1 80 ? 13.039 -1.533 -18.932 1.00 66.94 80 TRP A N 1
ATOM 603 C CA . TRP A 1 80 ? 12.703 -1.336 -17.530 1.00 66.94 80 TRP A CA 1
ATOM 604 C C . TRP A 1 80 ? 11.438 -0.481 -17.425 1.00 66.94 80 TRP A C 1
ATOM 606 O O . TRP A 1 80 ? 11.460 0.662 -16.977 1.00 66.94 80 TRP A O 1
ATOM 616 N N . THR A 1 81 ? 10.308 -1.054 -17.831 1.00 67.25 81 THR A N 1
ATOM 617 C CA . THR A 1 81 ? 8.976 -0.467 -17.633 1.00 67.25 81 THR A CA 1
ATOM 618 C C . THR A 1 81 ? 8.126 -1.409 -16.796 1.00 67.25 81 THR A C 1
ATOM 620 O O . THR A 1 81 ? 8.169 -2.619 -17.006 1.00 67.25 81 THR A O 1
ATOM 623 N N . GLY A 1 82 ? 7.335 -0.875 -15.867 1.00 66.00 82 GLY A N 1
ATOM 624 C CA . GLY A 1 82 ? 6.346 -1.670 -15.144 1.00 66.00 82 GLY A CA 1
ATOM 625 C C . GLY A 1 82 ? 6.067 -1.163 -13.737 1.00 66.00 82 GLY A C 1
ATOM 626 O O . GLY A 1 82 ? 6.966 -0.755 -12.998 1.00 66.00 82 GLY A O 1
ATOM 627 N N . THR A 1 83 ? 4.798 -1.224 -13.359 1.00 64.38 83 THR A N 1
ATOM 628 C CA . THR A 1 83 ? 4.345 -1.058 -11.981 1.00 64.38 83 THR A CA 1
ATOM 629 C C . THR A 1 83 ? 4.781 -2.278 -11.167 1.00 64.38 83 THR A C 1
ATOM 631 O O . THR A 1 83 ? 4.820 -3.392 -11.692 1.00 64.38 83 THR A O 1
ATOM 634 N N . THR A 1 84 ? 5.150 -2.110 -9.895 1.00 67.00 84 THR A N 1
ATOM 635 C CA . THR A 1 84 ? 5.310 -3.290 -9.031 1.00 67.00 84 THR A CA 1
ATOM 636 C C . THR A 1 84 ? 3.937 -3.875 -8.699 1.00 67.00 84 THR A C 1
ATOM 638 O O . THR A 1 84 ? 2.923 -3.172 -8.749 1.00 67.00 84 THR A O 1
ATOM 641 N N . ASN A 1 85 ? 3.902 -5.173 -8.391 1.00 71.81 85 ASN A N 1
ATOM 642 C CA . ASN A 1 85 ? 2.682 -5.865 -7.976 1.00 71.81 85 ASN A CA 1
ATOM 643 C C . ASN A 1 85 ? 1.995 -5.116 -6.821 1.00 71.81 85 ASN A C 1
ATOM 645 O O . ASN A 1 85 ? 2.669 -4.509 -5.988 1.00 71.81 85 ASN A O 1
ATOM 649 N N . SER A 1 86 ? 0.662 -5.173 -6.758 1.00 78.50 86 SER A N 1
ATOM 650 C CA . SER A 1 86 ? -0.103 -4.601 -5.646 1.00 78.50 86 SER A CA 1
ATOM 651 C C . SER A 1 86 ? 0.385 -5.176 -4.317 1.00 78.50 86 SER A C 1
ATOM 653 O O . SER A 1 86 ? 0.438 -6.396 -4.146 1.00 78.50 86 SER A O 1
ATOM 655 N N . VAL A 1 87 ? 0.730 -4.305 -3.372 1.00 79.00 87 VAL A N 1
ATOM 656 C CA . VAL A 1 87 ? 1.115 -4.698 -2.014 1.00 79.00 87 VAL A CA 1
ATOM 657 C C . VAL A 1 87 ? -0.080 -4.445 -1.105 1.00 79.00 87 VAL A C 1
ATOM 659 O O . VAL A 1 87 ? -0.686 -3.379 -1.159 1.00 79.00 87 VAL A O 1
ATOM 662 N N . SER A 1 88 ? -0.428 -5.429 -0.276 1.00 83.19 88 SER A N 1
ATOM 663 C CA . SER A 1 88 ? -1.463 -5.304 0.763 1.00 83.19 88 SER A CA 1
ATOM 664 C C . SER A 1 88 ? -0.811 -5.521 2.128 1.00 83.19 88 SER A C 1
ATOM 666 O O . SER A 1 88 ? -0.824 -6.643 2.642 1.00 83.19 88 SER A O 1
ATOM 668 N N . PRO A 1 89 ? -0.123 -4.506 2.678 1.00 87.56 89 PRO A N 1
ATOM 669 C CA . PRO A 1 89 ? 0.590 -4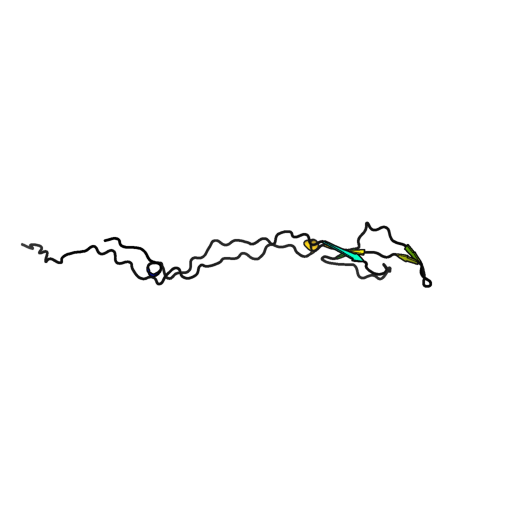.674 3.930 1.00 87.56 89 PRO A CA 1
ATOM 670 C C . PRO A 1 89 ? -0.392 -4.851 5.088 1.00 87.56 89 PRO A C 1
ATOM 672 O O . PRO A 1 89 ? -1.512 -4.341 5.085 1.00 87.56 89 PRO A O 1
ATOM 675 N N . GLN A 1 90 ? 0.055 -5.576 6.104 1.00 90.12 90 GLN A N 1
ATOM 676 C CA . GLN A 1 90 ? -0.678 -5.736 7.350 1.00 90.12 90 GLN A CA 1
ATOM 677 C C . GLN A 1 90 ? 0.102 -5.083 8.481 1.00 90.12 90 GLN A C 1
ATOM 679 O O . GLN A 1 90 ? 1.336 -5.095 8.484 1.00 90.12 90 GLN A O 1
ATOM 684 N N . THR A 1 91 ? -0.611 -4.537 9.461 1.00 86.88 91 THR A N 1
ATOM 685 C CA . THR A 1 91 ? 0.019 -4.057 10.689 1.00 86.88 91 THR A CA 1
ATOM 686 C C . THR A 1 91 ? 0.585 -5.232 11.483 1.00 86.88 91 THR A C 1
ATOM 688 O O . THR A 1 91 ? 0.149 -6.383 11.360 1.00 86.88 91 THR A O 1
ATOM 691 N N . ASN A 1 92 ? 1.515 -4.934 12.387 1.00 88.12 92 ASN A N 1
ATOM 692 C CA . ASN A 1 92 ? 1.725 -5.822 13.520 1.00 88.12 92 ASN A CA 1
ATOM 693 C C . ASN A 1 92 ? 0.454 -5.880 14.374 1.00 88.12 92 ASN A C 1
ATOM 695 O O . ASN A 1 92 ? -0.440 -5.034 14.265 1.00 88.12 92 ASN A O 1
ATOM 699 N N . VAL A 1 93 ? 0.382 -6.902 15.220 1.00 90.75 93 VAL A N 1
ATOM 700 C CA . VAL A 1 93 ? -0.670 -6.995 16.226 1.00 90.75 93 VAL A CA 1
ATOM 701 C C . VAL A 1 93 ? -0.661 -5.718 17.075 1.00 90.75 93 VAL A C 1
ATOM 703 O O . VAL A 1 93 ? 0.394 -5.302 17.553 1.00 90.75 93 VAL A O 1
ATOM 706 N N . LEU A 1 94 ? -1.830 -5.096 17.240 1.00 90.12 94 LEU A N 1
ATOM 707 C CA . LEU A 1 94 ? -1.954 -3.799 17.910 1.00 90.12 94 LEU A CA 1
ATOM 708 C C . LEU A 1 94 ? -1.772 -3.888 19.432 1.00 90.12 94 LEU A C 1
ATOM 710 O O . LEU A 1 94 ? -1.202 -2.977 20.030 1.00 90.12 94 LEU A O 1
ATOM 714 N N . GLY A 1 95 ? -2.230 -4.979 20.048 1.00 93.06 95 GLY A N 1
ATOM 715 C CA . GLY A 1 95 ? -2.151 -5.212 21.488 1.00 93.06 95 GLY A CA 1
ATOM 716 C C . GLY A 1 95 ? -2.246 -6.689 21.856 1.00 93.06 95 GLY A C 1
ATOM 717 O O . GLY A 1 95 ? -1.970 -7.566 21.045 1.00 93.06 95 GLY A O 1
ATOM 718 N N . ASN A 1 96 ? -2.653 -6.985 23.087 1.00 94.31 96 ASN A N 1
ATOM 719 C CA . ASN A 1 96 ? -2.854 -8.361 23.557 1.00 94.31 96 ASN A CA 1
ATOM 720 C C . ASN A 1 96 ? -4.322 -8.661 23.917 1.00 94.31 96 ASN A C 1
ATOM 722 O O . ASN A 1 96 ? -4.606 -9.731 24.454 1.00 94.31 96 ASN A O 1
ATOM 726 N N . GLY A 1 97 ? -5.255 -7.757 23.586 1.00 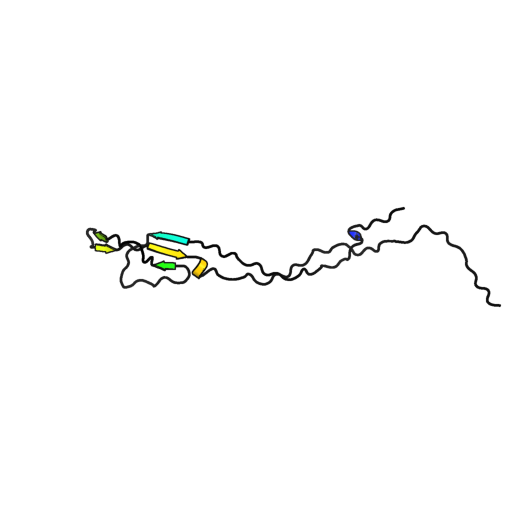93.50 97 GLY A N 1
ATOM 727 C CA . GLY A 1 97 ? -6.695 -7.959 23.760 1.00 93.50 97 GLY A CA 1
ATOM 728 C C . GLY A 1 97 ? -7.165 -7.966 25.216 1.00 93.50 97 GLY A C 1
ATOM 729 O O . GLY A 1 97 ? -8.215 -8.534 25.504 1.00 93.50 97 GLY A O 1
ATOM 730 N N . GLN A 1 98 ? -6.406 -7.377 26.144 1.00 94.75 98 GLN A N 1
ATOM 731 C CA . GLN A 1 98 ? -6.788 -7.323 27.556 1.00 94.75 98 GLN A CA 1
ATOM 732 C C . GLN A 1 98 ? -7.943 -6.338 27.766 1.00 94.75 98 GLN A C 1
ATOM 734 O O . GLN A 1 98 ? -7.821 -5.148 27.470 1.00 94.75 98 GLN A O 1
ATOM 739 N N . ALA A 1 99 ? -9.062 -6.818 28.310 1.00 92.94 99 ALA A N 1
ATOM 740 C CA . ALA A 1 99 ? -10.226 -5.977 28.569 1.00 92.94 99 ALA A CA 1
ATOM 741 C C . ALA A 1 99 ? -9.871 -4.806 29.501 1.00 92.94 99 ALA A C 1
ATOM 743 O O . ALA A 1 99 ? -9.193 -4.977 30.516 1.00 92.94 99 ALA A O 1
ATOM 744 N N . LEU A 1 100 ? -10.338 -3.605 29.153 1.00 93.69 100 LEU A N 1
ATOM 745 C CA . LEU A 1 100 ? -10.238 -2.449 30.035 1.00 93.69 100 LEU A CA 1
ATOM 746 C C . LEU A 1 100 ? -11.328 -2.550 31.103 1.00 93.69 100 LEU A C 1
ATOM 748 O O . LEU A 1 100 ? -12.515 -2.506 30.784 1.00 93.69 100 LEU A O 1
ATOM 752 N N . ASP A 1 101 ? -10.929 -2.641 32.369 1.00 91.06 101 ASP A N 1
ATOM 753 C CA . ASP A 1 101 ? -11.879 -2.554 33.473 1.00 91.06 101 ASP A CA 1
ATOM 754 C C . ASP A 1 101 ? -12.393 -1.115 33.632 1.00 91.06 101 ASP A C 1
ATOM 756 O O . ASP A 1 101 ? -11.677 -0.219 34.096 1.00 91.06 101 ASP A O 1
ATOM 760 N N . ILE A 1 102 ? -13.658 -0.918 33.269 1.00 91.12 102 ILE A N 1
ATOM 761 C CA . ILE A 1 102 ? -14.389 0.348 33.390 1.00 91.12 102 ILE A CA 1
ATOM 762 C C . ILE A 1 102 ? -15.246 0.423 34.657 1.00 91.12 102 ILE A C 1
ATOM 764 O O . ILE A 1 102 ? -15.997 1.383 34.822 1.00 91.12 102 ILE A O 1
ATOM 768 N N . THR A 1 103 ? -15.155 -0.567 35.548 1.00 91.44 103 THR A N 1
ATOM 769 C CA . THR A 1 103 ? -15.982 -0.614 36.752 1.00 91.44 103 THR A CA 1
ATOM 770 C C . THR A 1 103 ? -15.633 0.579 37.649 1.00 91.44 103 THR A C 1
ATOM 772 O O . THR A 1 103 ? -14.466 0.742 38.035 1.00 91.44 103 THR A O 1
ATOM 775 N N . PRO A 1 104 ? -16.599 1.465 37.958 1.00 89.31 104 PRO A N 1
ATOM 776 C CA . PRO A 1 104 ? -16.374 2.540 38.913 1.00 89.31 104 PRO A CA 1
ATOM 777 C C . PRO A 1 104 ? -16.213 1.954 40.319 1.00 89.31 104 PRO A C 1
ATOM 779 O O . PRO A 1 104 ? -16.588 0.814 40.568 1.00 89.31 104 PRO A O 1
ATOM 782 N N . ALA A 1 105 ? -15.687 2.729 41.266 1.00 91.19 105 ALA A N 1
ATOM 783 C CA . ALA A 1 105 ? -15.714 2.304 42.663 1.00 91.19 105 ALA A CA 1
ATOM 784 C C . ALA A 1 105 ? -17.174 2.135 43.121 1.00 91.19 105 ALA A C 1
ATOM 786 O O . ALA A 1 105 ? -17.985 3.044 42.934 1.00 91.19 105 ALA A O 1
ATOM 787 N N . TYR A 1 106 ? -17.503 0.984 43.706 1.00 92.62 106 TYR A N 1
ATOM 788 C CA . TYR A 1 106 ? -18.849 0.672 44.179 1.00 92.62 106 TYR A CA 1
ATOM 789 C C . TYR A 1 106 ? -18.814 0.034 45.567 1.00 92.62 106 TYR A C 1
ATOM 791 O O . TYR A 1 106 ? -17.812 -0.548 45.982 1.00 92.62 106 TYR A O 1
ATOM 799 N N . TYR A 1 107 ? -19.940 0.136 46.267 1.00 95.31 107 TYR A N 1
ATOM 800 C CA . TYR A 1 107 ? -20.234 -0.654 47.456 1.00 95.31 107 TYR A CA 1
ATOM 801 C C . TYR A 1 107 ? -21.304 -1.681 47.097 1.00 95.31 107 TYR A C 1
ATOM 803 O O . TYR A 1 107 ? -22.226 -1.379 46.339 1.00 95.31 107 TYR A O 1
ATOM 811 N N . THR A 1 108 ? -21.190 -2.889 47.638 1.00 96.38 108 THR A N 1
ATOM 812 C CA . THR A 1 108 ? -22.186 -3.945 47.428 1.00 96.38 108 THR A CA 1
ATOM 813 C C . THR A 1 108 ? -23.260 -3.863 48.508 1.00 96.38 108 THR A C 1
ATOM 815 O O . THR A 1 108 ? -22.939 -3.790 49.694 1.00 96.38 108 THR A O 1
ATOM 818 N N . THR A 1 109 ? -24.534 -3.905 48.117 1.00 95.06 109 THR A N 1
ATOM 819 C CA . THR A 1 109 ? -25.681 -3.945 49.037 1.00 95.06 109 THR A CA 1
ATOM 820 C C . THR A 1 109 ? -26.666 -5.034 48.618 1.00 95.06 109 THR A C 1
ATOM 822 O O . THR A 1 109 ? -26.710 -5.440 47.457 1.00 95.06 109 THR A O 1
ATOM 825 N N . HIS A 1 110 ? -27.466 -5.523 49.567 1.00 96.19 110 HIS A N 1
ATOM 826 C CA . HIS A 1 110 ? -28.585 -6.409 49.255 1.00 96.19 110 HIS A CA 1
ATOM 827 C C . HIS A 1 110 ? -29.805 -5.577 48.847 1.00 96.19 110 HIS A C 1
ATOM 829 O O . HIS A 1 110 ? -30.265 -4.736 49.620 1.00 96.19 110 HIS A O 1
ATOM 835 N N . ILE A 1 111 ? -30.343 -5.835 47.653 1.00 94.62 111 ILE A N 1
ATOM 836 C CA . ILE A 1 111 ? -31.605 -5.259 47.178 1.00 94.62 111 ILE A CA 1
ATOM 837 C C . ILE A 1 111 ? -32.655 -6.367 47.206 1.00 94.62 111 ILE A C 1
ATOM 839 O O . ILE A 1 111 ? -32.502 -7.387 46.536 1.00 94.62 111 ILE A O 1
ATOM 843 N N . TRP A 1 112 ? -33.713 -6.168 47.988 1.00 95.06 112 TRP A N 1
ATOM 844 C CA . TRP A 1 112 ? -34.804 -7.128 48.128 1.00 95.06 112 TRP A CA 1
ATOM 845 C C . TRP A 1 112 ? -36.035 -6.631 47.377 1.00 95.06 112 TRP A C 1
ATOM 847 O O . TRP A 1 112 ? -36.493 -5.510 47.600 1.00 95.06 112 TRP A O 1
ATOM 857 N N . LEU A 1 113 ? -36.584 -7.478 46.507 1.00 94.62 113 LEU A N 1
ATOM 858 C CA . LEU A 1 113 ? -37.895 -7.257 45.909 1.00 94.62 113 LEU A CA 1
ATOM 859 C C . LEU A 1 113 ? -38.958 -7.870 46.822 1.00 94.62 113 LEU A C 1
ATOM 861 O O . LEU A 1 113 ? -38.894 -9.055 47.146 1.00 94.62 113 LEU A O 1
ATOM 865 N N . ARG A 1 114 ? -39.951 -7.075 47.220 1.00 92.31 114 ARG A N 1
ATOM 866 C CA . ARG A 1 114 ? -41.117 -7.584 47.944 1.00 92.31 114 ARG A CA 1
ATOM 867 C C . ARG A 1 114 ? -42.019 -8.351 46.976 1.00 92.31 114 ARG A C 1
ATOM 869 O O . ARG A 1 114 ? -42.425 -7.804 45.957 1.00 92.31 114 ARG A O 1
ATOM 876 N N . THR A 1 115 ? -42.336 -9.597 47.307 1.00 92.50 115 THR A N 1
ATOM 877 C CA . THR A 1 115 ? -43.098 -10.514 46.442 1.00 92.50 115 THR A CA 1
ATOM 878 C C . THR A 1 115 ? -44.576 -10.662 46.826 1.00 92.50 115 THR A C 1
ATOM 880 O O . THR A 1 115 ? -45.317 -11.308 46.090 1.00 92.50 115 THR A O 1
ATOM 883 N N . SER A 1 116 ? -45.011 -10.068 47.947 1.00 82.25 116 SER A N 1
ATOM 884 C CA . SER A 1 116 ? -46.393 -10.099 48.466 1.00 82.25 116 SER A CA 1
ATOM 885 C C . SER A 1 116 ? -46.687 -8.942 49.414 1.00 82.25 116 SER A C 1
ATOM 887 O O . SER A 1 116 ? -45.849 -8.710 50.319 1.00 82.25 116 SER A O 1
#